Protein AF-A0A1G2FHG8-F1 (afdb_monomer_lite)

Radius of gyration: 22.0 Å; chains: 1; bounding box: 58×30×41 Å

Organism: NCBI:txid1801997
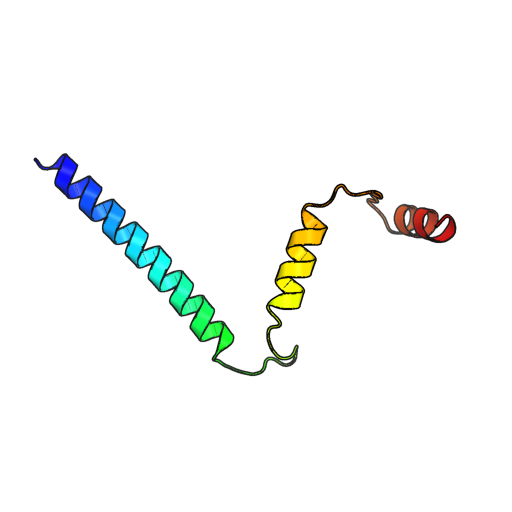
Sequence (72 aa):
MSHITLEKLNTNVSHLQKEIEFLRSLIIGLIGKEKEGEYKPEFVEKVLKASREKATYSFKDKKAFLSQLENL

Foldseek 3Di:
DVVVVVVVVVVVVVVVVVVVVVVVVVVVQVPDQDPVGHDDVVVVVVVVVVVPDDDPDDDDDPVSVVVVVVVD

Secondary structure (DSSP, 8-state):
-HHHHHHHHHHHHHHHHHHHHHHHHHHHHHS--BTTB---HHHHHHHHHHHHSPPS---SSHHHHHHHHHT-

pLDDT: mean 83.47, std 11.66, range [53.97, 95.31]

Structure (mmCIF, N/CA/C/O backbone):
data_AF-A0A1G2FHG8-F1
#
_entry.id   AF-A0A1G2FHG8-F1
#
loop_
_atom_site.group_PDB
_atom_site.id
_atom_site.type_symbol
_atom_site.label_atom_id
_atom_site.label_alt_id
_atom_site.label_comp_id
_atom_site.label_asym_id
_atom_site.label_entity_id
_atom_site.label_seq_id
_atom_site.pdbx_PDB_ins_code
_atom_site.Cartn_x
_atom_site.Cartn_y
_atom_site.Cartn_z
_atom_site.occupancy
_atom_site.B_iso_or_equiv
_atom_site.auth_seq_id
_atom_site.auth_comp_id
_atom_site.auth_asym_id
_atom_site.auth_atom_id
_atom_site.pdbx_PDB_model_num
ATOM 1 N N . MET A 1 1 ? 40.068 12.808 -15.422 1.00 57.09 1 MET A N 1
ATOM 2 C CA . MET A 1 1 ? 39.298 11.980 -16.382 1.00 57.09 1 MET A CA 1
ATOM 3 C C . MET A 1 1 ? 38.754 10.676 -15.779 1.00 57.09 1 MET A C 1
ATOM 5 O O . MET A 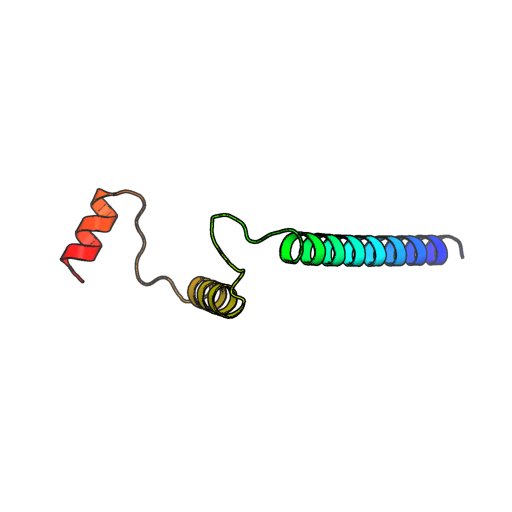1 1 ? 37.654 10.295 -16.155 1.00 57.09 1 MET A O 1
ATOM 9 N N . SER A 1 2 ? 39.426 10.014 -14.823 1.00 63.97 2 SER A N 1
ATOM 10 C CA . SER A 1 2 ? 38.902 8.779 -14.196 1.00 63.97 2 SER A CA 1
ATOM 11 C C . SER A 1 2 ? 37.641 8.996 -13.340 1.00 63.97 2 SER A C 1
ATOM 13 O O . SER A 1 2 ? 36.680 8.251 -13.494 1.00 63.97 2 SER A O 1
ATOM 15 N N . HIS A 1 3 ? 37.593 10.051 -12.517 1.00 65.75 3 HIS A N 1
ATOM 16 C CA . HIS A 1 3 ? 36.447 10.340 -11.636 1.00 65.75 3 HIS A CA 1
ATOM 17 C C . HIS A 1 3 ? 35.121 10.527 -12.386 1.00 65.75 3 HIS A C 1
ATOM 19 O O . HIS A 1 3 ? 34.133 9.892 -12.039 1.00 65.75 3 HIS A O 1
ATOM 25 N N . ILE A 1 4 ? 35.120 11.297 -13.479 1.00 74.75 4 ILE A N 1
ATOM 26 C CA . ILE A 1 4 ? 33.929 11.516 -14.323 1.00 74.75 4 ILE A CA 1
ATOM 27 C C . ILE A 1 4 ? 33.424 10.192 -14.926 1.00 74.75 4 ILE A C 1
ATOM 29 O O . ILE A 1 4 ? 32.232 10.018 -15.163 1.00 74.75 4 ILE A O 1
ATOM 33 N N . THR A 1 5 ? 34.327 9.243 -15.172 1.00 83.38 5 THR A N 1
ATOM 34 C CA . THR A 1 5 ? 33.989 7.931 -15.742 1.00 83.38 5 THR A CA 1
ATOM 35 C C . THR A 1 5 ? 33.380 7.012 -14.682 1.00 83.38 5 THR A C 1
ATOM 37 O O . THR A 1 5 ? 32.412 6.311 -14.965 1.00 83.38 5 THR A O 1
ATOM 40 N N . LEU A 1 6 ? 33.894 7.067 -13.448 1.00 85.88 6 LEU A N 1
ATOM 41 C CA . LEU A 1 6 ? 33.347 6.331 -12.306 1.00 85.88 6 LEU A CA 1
ATOM 42 C C . LEU A 1 6 ? 31.971 6.856 -11.891 1.00 85.88 6 LEU A C 1
ATOM 44 O O . LEU A 1 6 ? 31.071 6.060 -11.647 1.00 85.88 6 LEU A O 1
ATOM 48 N N . GLU A 1 7 ? 31.780 8.175 -11.866 1.00 84.94 7 GLU A N 1
ATOM 49 C CA . GLU A 1 7 ? 30.478 8.777 -11.559 1.00 84.94 7 GLU A CA 1
ATOM 50 C C . GLU A 1 7 ? 29.427 8.387 -12.597 1.00 84.94 7 GLU A C 1
ATOM 52 O O . GLU A 1 7 ? 28.363 7.894 -12.233 1.00 84.94 7 GLU A O 1
ATOM 57 N N . LYS A 1 8 ? 29.756 8.501 -13.891 1.00 87.75 8 LYS A N 1
ATOM 58 C CA . LYS A 1 8 ? 28.867 8.060 -14.977 1.00 87.75 8 LYS A CA 1
ATOM 59 C C . LYS A 1 8 ? 28.526 6.575 -14.879 1.00 87.75 8 LYS A C 1
ATOM 61 O O . LYS A 1 8 ? 27.372 6.204 -15.077 1.00 87.75 8 LYS A O 1
ATOM 66 N N . LEU A 1 9 ? 29.506 5.729 -14.555 1.00 91.62 9 LEU A N 1
ATOM 67 C CA . LEU A 1 9 ? 29.274 4.301 -14.354 1.00 91.62 9 LEU A CA 1
ATOM 68 C C . LEU A 1 9 ? 28.301 4.059 -13.195 1.00 91.62 9 LEU A C 1
ATOM 70 O O . LEU A 1 9 ? 27.355 3.292 -13.346 1.00 91.62 9 LEU A O 1
ATOM 74 N N . ASN A 1 10 ? 28.489 4.750 -12.072 1.00 91.38 10 ASN A N 1
ATOM 75 C CA . ASN A 1 10 ? 27.650 4.594 -10.889 1.00 91.38 10 ASN A CA 1
ATOM 76 C C . ASN A 1 10 ? 26.210 5.080 -11.137 1.00 91.38 10 ASN A C 1
ATOM 78 O O . ASN A 1 10 ? 25.253 4.421 -10.736 1.00 91.38 10 ASN A O 1
ATOM 82 N N . THR A 1 11 ? 26.039 6.188 -11.868 1.00 93.31 11 THR A N 1
ATOM 83 C CA . THR A 1 11 ? 24.720 6.664 -12.314 1.00 93.31 11 THR A CA 1
ATOM 84 C C . THR A 1 11 ? 24.033 5.640 -13.214 1.00 93.31 11 THR A C 1
ATOM 86 O O . THR A 1 11 ? 22.868 5.319 -12.991 1.00 93.31 11 THR A O 1
ATOM 89 N N . ASN A 1 12 ? 24.753 5.071 -14.183 1.00 92.19 12 ASN A N 1
ATOM 90 C CA . ASN A 1 12 ? 24.193 4.067 -15.086 1.00 92.19 12 ASN A CA 1
ATOM 91 C C . ASN A 1 12 ? 23.791 2.789 -14.341 1.00 92.19 12 ASN A C 1
ATOM 93 O O . ASN A 1 12 ? 22.710 2.259 -14.577 1.00 92.19 12 ASN A O 1
ATOM 97 N N . VAL A 1 13 ? 24.617 2.324 -13.398 1.00 95.19 13 VAL A N 1
ATOM 98 C CA . VAL A 1 13 ? 24.285 1.172 -12.545 1.00 95.19 13 VAL A CA 1
ATOM 99 C C . VAL A 1 13 ? 23.045 1.464 -11.700 1.00 95.19 13 VAL A C 1
ATOM 101 O O . VAL A 1 13 ? 22.151 0.626 -11.625 1.00 95.19 13 VAL A O 1
ATOM 104 N N . SER A 1 14 ? 22.939 2.664 -11.122 1.00 94.88 14 SER A N 1
ATOM 105 C CA . SER A 1 14 ? 21.760 3.071 -10.349 1.00 94.88 14 SER A CA 1
ATOM 106 C C . SER A 1 14 ? 20.483 3.110 -11.195 1.00 94.88 14 SER A C 1
ATOM 108 O O . SER A 1 14 ? 19.417 2.699 -10.732 1.00 94.88 14 SER A O 1
ATOM 110 N N . HIS A 1 15 ? 20.571 3.578 -12.442 1.00 95.31 15 HIS A N 1
ATOM 111 C CA . HIS A 1 15 ? 19.438 3.578 -13.368 1.00 95.31 15 HIS A CA 1
ATOM 112 C C . HIS A 1 15 ? 19.009 2.155 -13.731 1.00 95.31 15 HIS A C 1
ATOM 114 O O . HIS A 1 15 ? 17.830 1.835 -13.609 1.00 95.31 15 HIS A O 1
ATOM 120 N N . LEU A 1 16 ? 19.964 1.279 -14.056 1.00 94.56 16 LEU A N 1
ATOM 121 C CA . LEU A 1 16 ? 19.688 -0.130 -14.351 1.00 94.56 16 LEU A CA 1
ATOM 122 C C . LEU A 1 16 ? 19.049 -0.854 -13.158 1.00 94.56 16 LEU A C 1
ATOM 124 O O . LEU A 1 16 ? 18.115 -1.630 -13.334 1.00 94.56 16 LEU A O 1
ATOM 128 N N . GLN A 1 17 ? 19.499 -0.572 -11.932 1.00 95.25 17 GLN A N 1
ATOM 129 C CA . GLN A 1 17 ? 18.883 -1.121 -10.720 1.00 95.25 17 GLN A CA 1
ATOM 130 C C . GLN A 1 17 ? 17.418 -0.693 -10.582 1.00 95.25 17 GLN A C 1
ATOM 132 O O . GLN A 1 17 ? 16.564 -1.529 -10.296 1.00 95.25 17 GLN A O 1
ATOM 137 N N . LYS A 1 18 ? 17.105 0.586 -10.827 1.00 94.19 18 LYS A N 1
ATOM 138 C CA . LYS A 1 18 ? 15.719 1.079 -10.799 1.00 94.19 18 LYS A CA 1
ATOM 139 C C . LYS A 1 18 ? 14.858 0.409 -11.866 1.00 94.19 18 LYS A C 1
ATOM 141 O O . LYS A 1 18 ? 13.746 -0.006 -11.559 1.00 94.19 18 LYS A O 1
ATOM 146 N N . GLU A 1 19 ? 15.359 0.282 -13.091 1.00 93.19 19 GLU A N 1
ATOM 147 C CA . GLU A 1 19 ? 14.637 -0.381 -14.184 1.00 93.19 19 GLU A CA 1
ATOM 148 C C . GLU A 1 19 ? 14.339 -1.853 -13.865 1.00 93.19 19 GLU A C 1
ATOM 150 O O . GLU A 1 19 ? 13.220 -2.314 -14.092 1.00 93.19 19 GLU A O 1
ATOM 155 N N . ILE A 1 20 ? 15.295 -2.571 -13.265 1.00 95.12 20 ILE A N 1
ATOM 156 C CA . ILE A 1 20 ? 15.102 -3.958 -12.817 1.00 95.12 20 ILE A CA 1
ATOM 157 C C . ILE A 1 20 ? 14.023 -4.050 -11.731 1.00 95.12 20 ILE A C 1
ATOM 159 O O . ILE A 1 20 ? 13.183 -4.947 -11.789 1.00 95.12 20 ILE A O 1
ATOM 163 N N . GLU A 1 21 ? 14.006 -3.133 -10.761 1.00 91.94 21 GLU A N 1
ATOM 164 C CA . GLU A 1 21 ? 12.972 -3.108 -9.718 1.00 91.94 21 GLU A CA 1
ATOM 165 C C . GLU A 1 21 ? 11.574 -2.822 -10.291 1.00 91.94 21 GLU A C 1
ATOM 167 O O . GLU A 1 21 ? 10.599 -3.479 -9.917 1.00 91.94 21 GLU A O 1
ATOM 172 N N . PHE A 1 22 ? 11.466 -1.915 -11.267 1.00 89.06 22 PHE A N 1
ATOM 173 C CA . PHE A 1 22 ? 10.208 -1.683 -11.982 1.00 89.06 22 PHE A CA 1
ATOM 174 C C . PHE A 1 22 ? 9.752 -2.913 -12.769 1.00 89.06 22 PHE A C 1
ATOM 176 O O . PHE A 1 22 ? 8.576 -3.276 -12.714 1.00 89.06 22 PHE A O 1
ATOM 183 N N . LEU A 1 23 ? 10.669 -3.585 -13.465 1.00 87.69 23 LEU A N 1
ATOM 184 C CA . LEU A 1 23 ? 10.348 -4.792 -14.220 1.00 87.69 23 LEU A CA 1
ATOM 185 C C . LEU A 1 23 ? 9.922 -5.939 -13.293 1.00 87.69 23 LEU A C 1
ATOM 187 O O . LEU A 1 23 ? 8.966 -6.647 -13.596 1.00 87.69 23 LEU A O 1
ATOM 191 N N . ARG A 1 24 ? 10.571 -6.087 -12.130 1.00 83.12 24 ARG A N 1
ATOM 192 C CA . ARG A 1 24 ? 10.182 -7.047 -11.085 1.00 83.12 24 ARG A CA 1
ATOM 193 C C . ARG A 1 24 ? 8.763 -6.771 -10.587 1.00 83.12 24 ARG A C 1
ATOM 195 O O . ARG A 1 24 ? 7.969 -7.702 -10.496 1.00 83.12 24 ARG A O 1
ATOM 202 N N . SER A 1 25 ? 8.438 -5.508 -10.318 1.00 77.56 25 SER A N 1
ATOM 203 C CA . SER A 1 25 ? 7.093 -5.079 -9.916 1.00 77.56 25 SER A CA 1
ATOM 204 C C . SER A 1 25 ? 6.037 -5.411 -10.980 1.00 77.56 25 SER A C 1
ATOM 206 O O . SER A 1 25 ? 5.000 -5.995 -10.669 1.00 77.56 25 SER A O 1
ATOM 208 N N . LEU A 1 26 ? 6.332 -5.136 -12.255 1.00 8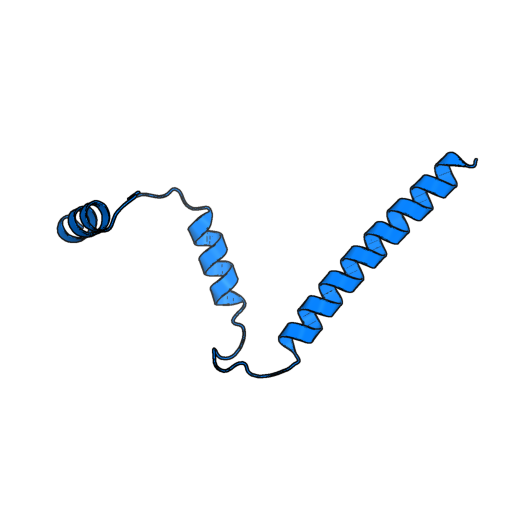2.25 26 LEU A N 1
ATOM 209 C CA . LEU A 1 26 ? 5.451 -5.471 -13.376 1.00 82.25 26 LEU A CA 1
ATOM 210 C C . LEU A 1 26 ? 5.229 -6.985 -13.501 1.00 82.25 26 LEU A C 1
ATOM 212 O O . LEU A 1 26 ? 4.101 -7.432 -13.688 1.00 82.25 26 LEU A O 1
ATOM 216 N N . ILE A 1 27 ? 6.290 -7.782 -13.363 1.00 79.62 27 ILE A N 1
ATOM 217 C CA . ILE A 1 27 ? 6.209 -9.246 -13.414 1.00 79.62 27 ILE A CA 1
ATOM 218 C C . ILE A 1 27 ? 5.359 -9.788 -12.258 1.00 79.62 27 ILE A C 1
ATOM 220 O O . ILE A 1 27 ? 4.536 -10.667 -12.493 1.00 79.62 27 ILE A O 1
ATOM 224 N N . ILE A 1 28 ? 5.498 -9.246 -11.044 1.00 69.94 28 ILE A N 1
ATOM 225 C CA . ILE A 1 28 ? 4.644 -9.607 -9.898 1.00 69.94 28 ILE A CA 1
ATOM 226 C C . ILE A 1 28 ? 3.172 -9.286 -10.198 1.00 69.94 28 ILE A C 1
ATOM 228 O O . ILE A 1 28 ? 2.304 -10.098 -9.904 1.00 69.94 28 ILE A O 1
ATOM 232 N N . GLY A 1 29 ? 2.887 -8.154 -10.850 1.00 65.94 29 GLY A N 1
ATOM 233 C CA . GLY A 1 29 ? 1.526 -7.804 -11.273 1.00 65.94 29 GLY A CA 1
ATOM 234 C C . GLY A 1 29 ? 0.955 -8.672 -12.405 1.00 65.94 29 GLY A C 1
ATOM 235 O O . GLY A 1 29 ? -0.263 -8.756 -12.548 1.00 65.94 29 GLY A O 1
ATOM 236 N N . LEU A 1 30 ? 1.807 -9.313 -13.214 1.00 70.62 30 LEU A N 1
ATOM 237 C CA . LEU A 1 30 ? 1.404 -10.164 -14.344 1.00 70.62 30 LEU A CA 1
ATOM 238 C C . LEU A 1 30 ? 1.317 -11.654 -13.984 1.00 70.62 30 LEU A C 1
ATOM 240 O O . LEU A 1 30 ? 0.492 -12.377 -14.549 1.00 70.62 30 LEU A O 1
ATOM 244 N N . ILE A 1 31 ? 2.162 -12.139 -1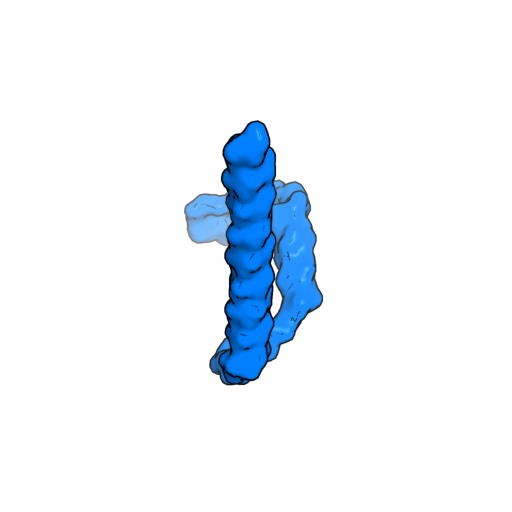3.070 1.00 64.75 31 ILE A N 1
ATOM 245 C CA . ILE A 1 31 ? 2.198 -13.546 -12.657 1.00 64.75 31 ILE A CA 1
ATOM 246 C C . ILE A 1 31 ? 1.123 -13.785 -11.589 1.00 64.75 31 ILE A C 1
ATOM 248 O O . ILE A 1 31 ? 1.388 -13.872 -10.397 1.00 64.75 31 ILE A O 1
ATOM 252 N N . GLY A 1 32 ? -0.108 -13.962 -12.071 1.00 53.97 32 GLY A N 1
ATOM 253 C CA . GLY A 1 32 ? -1.169 -14.686 -11.375 1.00 53.97 32 GLY A CA 1
ATOM 254 C C . GLY A 1 32 ? -2.178 -13.820 -10.623 1.00 53.97 32 GLY A C 1
ATOM 255 O O . GLY A 1 32 ? -1.830 -12.972 -9.813 1.00 53.97 32 GLY A O 1
ATOM 256 N N . LYS A 1 33 ? -3.469 -14.115 -10.834 1.00 58.50 33 LYS A N 1
ATOM 257 C CA . LYS A 1 33 ? -4.528 -13.790 -9.871 1.00 58.50 33 LYS A CA 1
ATOM 258 C C . LYS A 1 33 ? -4.180 -14.471 -8.551 1.00 58.50 33 LYS A C 1
ATOM 260 O O . LYS A 1 33 ? -4.426 -15.668 -8.395 1.00 58.50 33 LYS A O 1
ATOM 265 N N . GLU A 1 34 ? -3.577 -13.735 -7.625 1.00 55.28 34 GLU A N 1
ATOM 266 C CA . GLU A 1 34 ? -3.452 -14.198 -6.250 1.00 55.28 34 GLU A CA 1
ATOM 267 C C . GLU A 1 34 ? -4.846 -14.478 -5.670 1.00 55.28 34 GLU A C 1
ATOM 269 O O . GLU A 1 34 ? -5.855 -13.922 -6.111 1.00 55.28 34 GLU A O 1
ATOM 274 N N . LYS A 1 35 ? -4.917 -15.336 -4.646 1.00 59.75 35 LYS A N 1
ATOM 275 C CA . LYS A 1 35 ? -6.171 -15.618 -3.921 1.00 59.75 35 LYS A CA 1
ATOM 276 C C . LYS A 1 35 ? -6.824 -14.349 -3.345 1.00 59.75 35 LYS A C 1
ATOM 278 O O . LYS A 1 35 ? -8.023 -14.372 -3.084 1.00 59.75 35 LYS A O 1
ATOM 283 N N . GLU A 1 36 ? -6.053 -13.274 -3.164 1.00 63.03 36 GLU A N 1
ATOM 284 C CA . GLU A 1 36 ? -6.521 -11.957 -2.712 1.00 63.03 36 GLU A CA 1
ATOM 285 C C . GLU A 1 36 ? -7.204 -11.112 -3.809 1.00 63.03 36 GLU A C 1
ATOM 287 O O . GLU A 1 36 ? -7.935 -10.178 -3.483 1.00 63.03 36 GLU A O 1
ATOM 292 N N . GLY A 1 37 ? -7.055 -11.461 -5.094 1.00 67.56 37 GLY A N 1
ATOM 293 C CA . GLY A 1 37 ? -7.706 -10.779 -6.218 1.00 67.56 37 GLY A CA 1
ATOM 294 C C . GLY A 1 37 ? -6.769 -9.927 -7.081 1.00 67.56 37 GLY A C 1
ATOM 295 O O . GLY A 1 37 ? -5.550 -10.043 -7.021 1.00 67.56 37 GLY A O 1
ATOM 296 N N . GLU A 1 38 ? -7.355 -9.108 -7.959 1.00 70.50 38 GLU A N 1
ATOM 297 C CA . GLU A 1 38 ? -6.609 -8.229 -8.870 1.00 70.50 38 GLU A CA 1
ATOM 298 C C . GLU A 1 38 ? -6.126 -6.968 -8.141 1.00 70.50 38 GLU A C 1
ATOM 300 O O . GLU A 1 38 ? -6.871 -6.367 -7.361 1.00 70.50 38 GLU A O 1
ATOM 305 N N . TYR A 1 39 ? -4.893 -6.543 -8.430 1.00 72.81 39 TYR A N 1
ATOM 306 C CA . TYR A 1 39 ? -4.365 -5.268 -7.955 1.00 72.81 39 TYR A CA 1
ATOM 307 C C . TYR A 1 39 ? -5.253 -4.112 -8.439 1.00 72.81 39 TYR A C 1
ATOM 309 O O . TYR A 1 39 ? -5.530 -3.997 -9.631 1.00 72.81 39 TYR A O 1
ATOM 317 N N . LYS A 1 40 ? -5.680 -3.244 -7.513 1.00 81.69 40 LYS A N 1
ATOM 318 C CA . LYS A 1 40 ? -6.520 -2.067 -7.794 1.00 81.69 40 LYS A CA 1
ATOM 319 C C . LYS A 1 40 ? -5.722 -0.784 -7.556 1.00 81.69 40 LYS A C 1
ATOM 321 O O . LYS A 1 40 ? -5.613 -0.359 -6.400 1.00 81.69 40 LYS A O 1
ATOM 326 N N . PRO A 1 41 ? -5.162 -0.156 -8.604 1.00 80.25 41 PRO A N 1
ATOM 327 C CA . PRO A 1 41 ? -4.377 1.070 -8.470 1.00 80.25 41 PRO A CA 1
ATOM 328 C C . PRO A 1 41 ? -5.133 2.188 -7.740 1.00 80.25 41 PRO A C 1
ATOM 330 O O . PRO A 1 41 ? -4.554 2.890 -6.913 1.00 80.25 41 PRO A O 1
ATOM 333 N N . GLU A 1 42 ? -6.445 2.299 -7.963 1.00 87.06 42 GLU A N 1
ATOM 334 C CA . GLU A 1 42 ? -7.304 3.320 -7.353 1.00 87.06 42 GLU A CA 1
ATOM 335 C C . GLU A 1 42 ? -7.415 3.138 -5.833 1.00 87.06 42 GLU A C 1
ATOM 337 O O . GLU A 1 42 ? -7.514 4.110 -5.080 1.00 87.06 42 GLU A O 1
ATOM 342 N N . PHE A 1 43 ? -7.382 1.888 -5.356 1.00 86.94 43 PHE A N 1
ATOM 343 C CA . PHE A 1 43 ? -7.368 1.591 -3.925 1.00 86.94 43 PHE A CA 1
ATOM 344 C C . PHE A 1 43 ? -6.057 2.055 -3.289 1.00 86.94 43 PHE A C 1
ATOM 346 O O . PHE A 1 43 ? -6.082 2.704 -2.243 1.00 86.94 43 PHE A O 1
ATOM 353 N N . VAL A 1 44 ? -4.923 1.777 -3.936 1.00 87.56 44 VAL A N 1
ATOM 354 C CA . VAL A 1 44 ? -3.607 2.202 -3.445 1.00 87.56 44 VAL A CA 1
ATOM 355 C C . VAL A 1 44 ? -3.504 3.722 -3.418 1.00 87.56 44 VAL A C 1
ATOM 357 O O . VAL A 1 44 ? -3.098 4.281 -2.400 1.00 87.56 44 VAL A O 1
ATOM 360 N N . GLU A 1 45 ? -3.933 4.403 -4.480 1.00 90.69 45 GLU A N 1
ATOM 361 C CA . GLU A 1 45 ? -3.971 5.866 -4.523 1.00 90.69 45 GLU A CA 1
ATOM 362 C C . GLU A 1 45 ? -4.824 6.440 -3.383 1.00 90.69 45 GLU A C 1
ATOM 364 O O . GLU A 1 45 ? -4.376 7.327 -2.651 1.00 90.69 45 GLU A O 1
ATOM 369 N N . LYS A 1 46 ? -6.025 5.887 -3.166 1.00 93.62 46 LYS A N 1
ATOM 370 C CA . LYS A 1 46 ? -6.924 6.308 -2.085 1.00 93.62 46 LYS A CA 1
ATOM 371 C C . LYS A 1 46 ? -6.295 6.124 -0.704 1.00 93.62 46 LYS A C 1
ATOM 373 O O . LYS A 1 46 ? -6.375 7.030 0.124 1.00 93.62 46 LYS A O 1
ATOM 378 N N . VAL A 1 47 ? -5.665 4.977 -0.450 1.00 92.25 47 VAL A N 1
ATOM 379 C CA . VAL A 1 47 ? -5.009 4.682 0.834 1.00 92.25 47 VAL A CA 1
ATOM 380 C C . VAL A 1 47 ? -3.803 5.596 1.058 1.00 92.25 47 VAL A C 1
ATOM 382 O O . VAL A 1 47 ? -3.640 6.130 2.153 1.00 92.25 47 VAL A O 1
ATOM 385 N N . LEU A 1 48 ? -2.984 5.830 0.030 1.00 93.38 48 LEU A N 1
ATOM 386 C CA . LEU A 1 48 ? -1.834 6.736 0.113 1.00 93.38 48 LEU A CA 1
ATOM 387 C C . LEU A 1 48 ? -2.245 8.195 0.309 1.00 93.38 48 LEU A C 1
ATOM 389 O O . LEU A 1 48 ? -1.531 8.949 0.968 1.00 93.38 48 LEU A O 1
ATOM 393 N N . LYS A 1 49 ? -3.377 8.609 -0.262 1.00 94.19 49 LYS A N 1
ATOM 394 C CA . LYS A 1 49 ? -3.945 9.930 -0.006 1.00 94.19 49 LYS A CA 1
ATOM 395 C C . LYS A 1 49 ? -4.389 10.044 1.452 1.00 94.19 49 LYS A C 1
ATOM 397 O O . LYS A 1 49 ? -3.932 10.951 2.140 1.00 94.19 49 LYS A O 1
ATOM 402 N N . ALA A 1 50 ? -5.176 9.080 1.934 1.00 90.62 50 ALA A N 1
ATOM 403 C CA . ALA A 1 50 ? -5.666 9.048 3.311 1.00 90.62 50 ALA A CA 1
ATOM 404 C C . ALA A 1 50 ? -4.531 8.983 4.350 1.00 90.62 50 ALA A C 1
ATOM 406 O O . ALA A 1 50 ? -4.619 9.610 5.399 1.00 90.62 50 ALA A O 1
ATOM 407 N N . SER A 1 51 ? -3.428 8.283 4.065 1.00 88.69 51 SER A N 1
ATOM 408 C CA . SER A 1 51 ? -2.296 8.187 5.000 1.00 88.69 51 SER A CA 1
ATOM 409 C C . SER A 1 51 ? -1.523 9.498 5.180 1.00 88.69 51 SER A C 1
ATOM 411 O O . SER A 1 51 ? -0.821 9.663 6.177 1.00 88.69 51 SER A O 1
ATOM 413 N N . ARG A 1 52 ? -1.643 10.433 4.229 1.00 93.31 52 ARG A N 1
ATOM 414 C CA . ARG A 1 52 ? -1.061 11.782 4.315 1.00 93.31 52 ARG A CA 1
ATOM 415 C C . ARG A 1 52 ? -1.994 12.786 4.985 1.00 93.31 52 ARG A C 1
ATOM 417 O O . ARG A 1 52 ? -1.557 13.890 5.308 1.00 93.31 52 ARG A O 1
ATOM 424 N N . GLU A 1 53 ? -3.266 12.442 5.156 1.00 92.25 53 GLU A N 1
ATOM 425 C CA . GLU A 1 53 ? -4.223 13.292 5.851 1.00 92.25 53 GLU A CA 1
ATOM 426 C C . GLU A 1 53 ? -3.887 13.349 7.347 1.00 92.25 53 GLU A C 1
ATOM 428 O O . GLU A 1 53 ? -3.290 12.437 7.927 1.00 92.25 53 GLU A O 1
ATOM 433 N N . LYS A 1 54 ? -4.238 14.463 7.994 1.00 90.25 54 LYS A N 1
ATOM 434 C CA . LYS A 1 54 ? -3.970 14.633 9.421 1.00 90.25 54 LYS A CA 1
ATOM 435 C C . LYS A 1 54 ? -4.853 13.666 10.206 1.00 90.25 54 LYS A C 1
ATOM 437 O O . LYS A 1 54 ? -6.072 13.812 10.200 1.00 90.25 54 LYS A O 1
ATOM 442 N N . ALA A 1 55 ? -4.231 12.729 10.919 1.00 86.94 55 ALA A N 1
ATOM 443 C CA . ALA A 1 55 ? -4.951 11.787 11.766 1.00 86.94 55 ALA A CA 1
ATOM 444 C C . ALA A 1 55 ? -5.805 12.533 12.806 1.00 86.94 55 ALA A C 1
ATOM 446 O O . ALA A 1 55 ? -5.284 13.272 13.644 1.00 86.94 55 ALA A O 1
ATOM 447 N N . THR A 1 56 ? -7.122 12.344 12.734 1.00 86.31 56 THR A N 1
ATOM 448 C CA . THR A 1 56 ? -8.086 12.908 13.693 1.00 86.31 56 THR A CA 1
ATOM 449 C C . THR A 1 56 ? -8.109 12.115 14.999 1.00 86.31 56 THR A C 1
ATOM 451 O O . THR A 1 56 ? -8.351 12.679 16.062 1.00 86.31 56 THR A O 1
ATOM 454 N N . TYR A 1 57 ? -7.792 10.821 14.924 1.00 86.62 57 TYR A N 1
ATOM 455 C CA . TYR A 1 57 ? -7.831 9.881 16.038 1.00 86.62 57 TYR A CA 1
ATOM 456 C C . TYR A 1 57 ? -6.515 9.107 16.123 1.00 86.62 57 TYR A C 1
ATOM 458 O O . TYR A 1 57 ? -5.867 8.837 15.112 1.00 86.62 57 TYR A O 1
ATOM 466 N N . SER A 1 58 ? -6.107 8.762 17.342 1.00 88.00 58 SER A N 1
ATOM 467 C CA . SER A 1 58 ? -4.901 7.981 17.611 1.00 88.00 58 SER A CA 1
ATOM 468 C C . SER A 1 58 ? -5.148 7.088 18.816 1.00 88.00 58 SER A C 1
ATOM 470 O O . SER A 1 58 ? -5.641 7.544 19.850 1.00 88.00 58 SER A O 1
ATOM 472 N N . PHE A 1 59 ? -4.812 5.811 18.681 1.00 92.25 59 PHE A N 1
ATOM 473 C CA . PHE A 1 59 ? -5.001 4.799 19.710 1.00 92.25 59 PHE A CA 1
ATOM 474 C C . PHE A 1 59 ? -3.819 3.831 19.689 1.00 92.25 59 PHE A C 1
ATOM 476 O O . PHE A 1 59 ? -3.234 3.555 18.643 1.00 92.25 59 PHE A O 1
ATOM 483 N N . LYS A 1 60 ? -3.445 3.330 20.868 1.00 91.31 60 LYS A N 1
ATOM 484 C CA . LYS A 1 60 ? -2.323 2.392 21.041 1.00 91.31 60 LYS A CA 1
ATOM 485 C C . LYS A 1 60 ? -2.772 0.996 21.456 1.00 91.31 60 LYS A C 1
ATOM 487 O O . LYS A 1 60 ? -1.987 0.057 21.389 1.00 91.31 60 LYS A O 1
ATOM 492 N N . ASP A 1 61 ? -4.022 0.861 21.885 1.00 93.00 61 ASP A N 1
ATOM 493 C CA . ASP A 1 61 ? -4.583 -0.387 22.374 1.00 93.00 61 ASP A CA 1
ATOM 494 C C . ASP A 1 61 ? -6.073 -0.506 22.031 1.00 93.00 61 ASP A C 1
ATOM 496 O O . ASP A 1 61 ? -6.741 0.461 21.651 1.00 93.00 61 ASP A O 1
ATOM 500 N N . LYS A 1 62 ? -6.591 -1.730 22.164 1.00 92.69 62 LYS A N 1
ATOM 501 C CA . LYS A 1 62 ? -7.976 -2.071 21.826 1.00 92.69 62 LYS A CA 1
ATOM 502 C C . LYS A 1 62 ? -8.997 -1.268 22.638 1.00 92.69 62 LYS A C 1
ATOM 504 O O . LYS A 1 62 ? -10.049 -0.937 22.105 1.00 92.69 62 LYS A O 1
ATOM 509 N N . LYS A 1 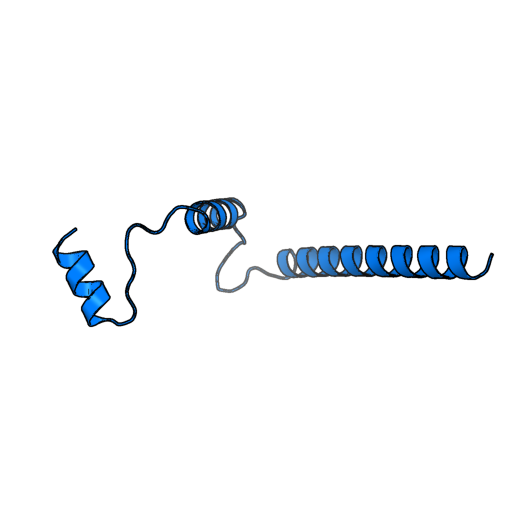63 ? -8.724 -0.981 23.916 1.00 92.31 63 LYS A N 1
ATOM 510 C CA . LYS A 1 63 ? -9.678 -0.265 24.776 1.00 92.31 63 LYS A CA 1
ATOM 511 C C . LYS A 1 63 ? -9.779 1.199 24.353 1.00 92.31 63 LYS A C 1
ATOM 513 O O . LYS A 1 63 ? -10.887 1.699 24.211 1.00 92.31 63 LYS A O 1
ATOM 518 N N . ALA A 1 64 ? -8.639 1.837 24.088 1.00 89.12 64 ALA A N 1
ATOM 519 C CA . ALA A 1 64 ? -8.555 3.207 23.588 1.00 89.12 64 ALA A CA 1
ATOM 520 C C . ALA A 1 64 ? -9.202 3.372 22.204 1.00 89.12 64 ALA A C 1
ATOM 522 O O . ALA A 1 64 ? -9.766 4.421 21.910 1.00 89.12 64 ALA A O 1
ATOM 523 N N . PHE A 1 65 ? -9.142 2.341 21.359 1.00 92.06 65 PHE A N 1
ATOM 524 C CA . PHE A 1 65 ? -9.857 2.329 20.084 1.00 92.06 65 PHE A CA 1
ATOM 525 C C . PHE A 1 65 ? -11.378 2.285 20.274 1.00 92.06 65 PHE A C 1
ATOM 527 O O . PHE A 1 65 ? -12.098 3.099 19.702 1.00 92.06 65 PHE A O 1
ATOM 534 N N . LEU A 1 66 ? -11.866 1.347 21.095 1.00 93.56 66 LEU A N 1
ATOM 535 C CA . LEU A 1 66 ? -13.302 1.165 21.316 1.00 93.56 66 LEU A CA 1
ATOM 536 C C . LEU A 1 66 ? -13.944 2.393 21.965 1.00 93.56 66 LEU A C 1
ATOM 538 O O . LEU A 1 66 ? -15.011 2.809 21.530 1.00 93.56 66 LEU A O 1
ATOM 542 N N . SER A 1 67 ? -13.272 3.030 22.927 1.00 89.31 67 SER A N 1
ATOM 543 C CA . SER A 1 67 ? -13.793 4.253 23.542 1.00 89.31 67 SER A CA 1
ATOM 544 C C . SER A 1 67 ? -13.894 5.419 22.556 1.00 89.31 67 SER A C 1
ATOM 546 O O . SER A 1 67 ? -14.788 6.246 22.685 1.00 89.31 67 SER A O 1
ATOM 548 N N . GLN A 1 68 ? -13.00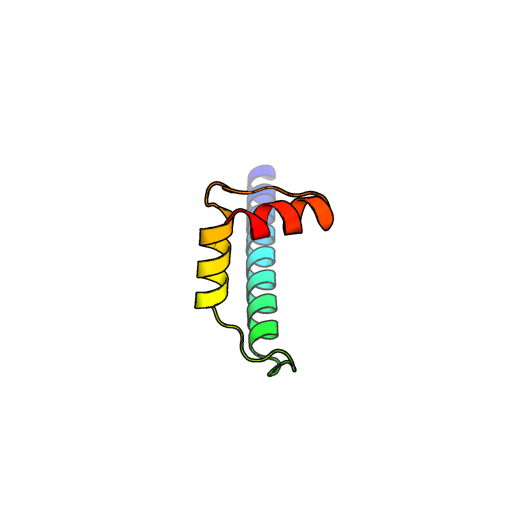9 5.507 21.560 1.00 88.88 68 GLN A N 1
ATOM 549 C CA . GLN A 1 68 ? -13.111 6.530 20.514 1.00 88.88 68 GLN A CA 1
ATOM 550 C C . GLN A 1 68 ? -14.249 6.232 19.528 1.00 88.88 68 GLN A C 1
ATOM 552 O O . GLN A 1 68 ? -14.884 7.165 19.056 1.00 88.88 68 GLN A O 1
ATOM 557 N N . LEU A 1 69 ? -14.536 4.953 19.260 1.00 88.38 69 LEU A N 1
ATOM 558 C CA . LEU A 1 69 ? -15.653 4.507 18.417 1.00 88.38 69 LEU A CA 1
ATOM 559 C C . LEU A 1 69 ? -17.027 4.707 19.059 1.00 88.38 69 LEU A C 1
ATOM 561 O O . LEU A 1 69 ? -17.975 5.039 18.363 1.00 88.38 69 LEU A O 1
ATOM 565 N N . GLU A 1 70 ? -17.146 4.489 20.367 1.00 85.62 70 GLU A N 1
ATOM 566 C CA . GLU A 1 70 ? -18.407 4.683 21.098 1.00 85.62 70 GLU A CA 1
ATOM 567 C C . GLU A 1 70 ? -18.807 6.163 21.213 1.00 85.62 70 GLU A C 1
ATOM 569 O O . GLU A 1 70 ? -19.975 6.466 21.438 1.00 85.62 70 GLU A O 1
ATOM 574 N N . ASN A 1 71 ? -17.844 7.077 21.057 1.00 69.50 71 ASN A N 1
ATOM 575 C CA . ASN A 1 71 ? -18.033 8.529 21.135 1.00 69.50 71 ASN A CA 1
ATOM 576 C C . ASN A 1 71 ? -17.988 9.229 19.757 1.00 69.50 71 ASN A C 1
ATOM 578 O O . ASN A 1 71 ? -17.862 10.456 19.707 1.00 69.50 71 ASN A O 1
ATOM 582 N N . LEU A 1 72 ? -18.028 8.456 18.667 1.00 67.50 72 LEU A N 1
ATOM 583 C CA . LEU A 1 72 ? -18.078 8.912 17.270 1.00 67.50 72 LEU A CA 1
ATOM 584 C C . LEU A 1 72 ? -19.530 9.144 16.829 1.00 67.50 72 LEU A C 1
ATOM 586 O O . LEU A 1 72 ? -19.755 10.145 16.114 1.00 67.50 72 LEU A O 1
#